Protein AF-A0A931T2W8-F1 (afdb_monomer_lite)

Structu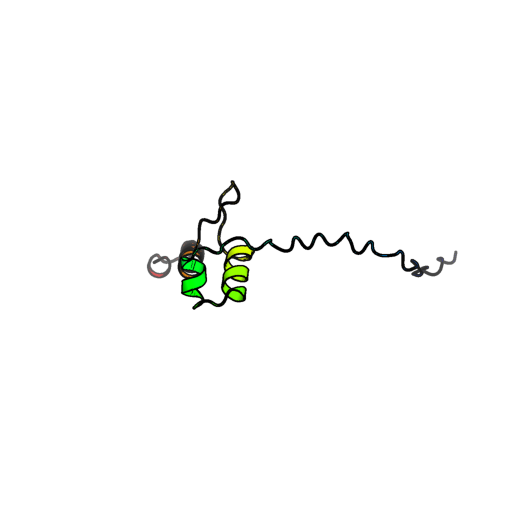re (mmCIF, N/CA/C/O backbone):
data_AF-A0A931T2W8-F1
#
_entry.id   AF-A0A931T2W8-F1
#
loop_
_atom_site.group_PDB
_atom_site.id
_atom_site.type_symbol
_atom_site.label_atom_id
_atom_site.label_alt_id
_atom_site.label_comp_id
_atom_site.label_asym_id
_atom_site.label_entity_id
_atom_site.label_seq_id
_atom_site.pdbx_PDB_ins_code
_atom_site.Cartn_x
_atom_site.Cartn_y
_atom_site.Cartn_z
_atom_site.occupancy
_atom_site.B_iso_or_equiv
_atom_site.auth_seq_id
_atom_site.auth_comp_id
_atom_site.auth_asym_id
_atom_site.auth_atom_id
_atom_site.pdbx_PDB_model_num
ATOM 1 N N . MET A 1 1 ? 31.999 -52.501 18.846 1.00 49.69 1 MET A N 1
ATOM 2 C CA . MET A 1 1 ? 31.035 -52.010 17.840 1.00 49.69 1 MET A CA 1
ATOM 3 C C . MET A 1 1 ? 31.289 -50.520 17.666 1.00 49.69 1 MET A C 1
ATOM 5 O O . MET A 1 1 ? 30.858 -49.744 18.504 1.00 49.69 1 MET A O 1
ATOM 9 N N . ALA A 1 2 ? 32.122 -50.149 16.692 1.00 55.53 2 ALA A N 1
ATOM 10 C CA . ALA A 1 2 ? 32.511 -48.762 16.430 1.00 55.53 2 ALA A CA 1
ATOM 11 C C . ALA A 1 2 ? 31.632 -48.207 15.301 1.00 55.53 2 ALA A C 1
ATOM 13 O O . ALA A 1 2 ? 31.468 -48.870 14.278 1.00 55.53 2 ALA A O 1
ATOM 14 N N . LEU A 1 3 ? 31.038 -47.032 15.511 1.00 51.75 3 LEU A N 1
ATOM 15 C CA . LEU A 1 3 ? 30.287 -46.312 14.481 1.00 51.75 3 LEU A CA 1
ATOM 16 C C . LEU A 1 3 ? 31.251 -45.886 13.358 1.00 51.75 3 LEU A C 1
ATOM 18 O O . LEU A 1 3 ? 32.369 -45.466 13.672 1.00 51.75 3 LEU A O 1
ATOM 22 N N . PRO A 1 4 ? 30.866 -45.978 12.072 1.00 58.22 4 PRO A N 1
ATOM 23 C CA . PRO A 1 4 ? 31.708 -45.476 10.994 1.00 58.22 4 PRO A CA 1
ATOM 24 C C . PRO A 1 4 ? 31.824 -43.942 11.086 1.00 58.22 4 PRO A C 1
ATOM 26 O O . PRO A 1 4 ? 30.839 -43.283 11.434 1.00 58.22 4 PRO A O 1
ATOM 29 N N . PRO A 1 5 ? 32.996 -43.352 10.785 1.00 56.94 5 PRO A N 1
ATOM 30 C CA . PRO A 1 5 ? 33.129 -41.903 10.710 1.00 56.94 5 PRO A CA 1
ATOM 31 C C . PRO A 1 5 ? 32.208 -41.373 9.607 1.00 56.94 5 PRO A C 1
ATOM 33 O O . PRO A 1 5 ? 32.142 -41.945 8.520 1.00 56.94 5 PRO A O 1
ATOM 36 N N . GLY A 1 6 ? 31.471 -40.303 9.909 1.00 55.88 6 GLY A N 1
ATOM 37 C CA . GLY A 1 6 ? 30.592 -39.649 8.947 1.00 55.88 6 GLY A CA 1
ATOM 38 C C . GLY A 1 6 ? 31.392 -39.176 7.741 1.00 55.88 6 GLY A C 1
ATOM 39 O O . GLY A 1 6 ? 32.182 -38.240 7.845 1.00 55.88 6 GLY A O 1
ATOM 40 N N . ASP A 1 7 ? 31.186 -39.835 6.606 1.00 58.44 7 ASP A N 1
ATOM 41 C CA . ASP A 1 7 ? 31.731 -39.418 5.325 1.00 58.44 7 ASP A CA 1
ATOM 42 C C . ASP A 1 7 ? 30.912 -38.229 4.802 1.00 58.44 7 ASP A C 1
ATOM 44 O O . ASP A 1 7 ? 29.925 -38.375 4.081 1.00 58.44 7 ASP A O 1
ATOM 48 N N . PHE A 1 8 ? 31.290 -37.025 5.237 1.00 61.19 8 PHE A N 1
ATOM 49 C CA . PHE A 1 8 ? 30.769 -35.765 4.703 1.00 61.19 8 PHE A CA 1
ATOM 50 C C . PHE A 1 8 ? 31.377 -35.415 3.332 1.00 61.19 8 PHE A C 1
ATOM 52 O O . PHE A 1 8 ? 31.096 -34.339 2.804 1.00 61.19 8 PHE A O 1
ATOM 59 N N . ALA A 1 9 ? 32.162 -36.303 2.707 1.00 56.66 9 ALA A N 1
ATOM 60 C CA . ALA A 1 9 ? 32.657 -36.117 1.348 1.00 56.66 9 ALA A CA 1
ATOM 61 C C . ALA A 1 9 ? 31.584 -36.477 0.306 1.00 56.66 9 ALA A C 1
ATOM 63 O O . ALA A 1 9 ? 31.798 -37.295 -0.592 1.00 56.66 9 ALA A O 1
ATOM 64 N N . ARG A 1 10 ? 30.427 -35.800 0.353 1.00 59.53 10 ARG A N 1
ATOM 65 C CA . ARG A 1 10 ? 29.626 -35.647 -0.864 1.00 59.53 10 ARG A CA 1
ATOM 66 C C . ARG A 1 10 ? 30.393 -34.671 -1.755 1.00 59.53 10 ARG A C 1
ATOM 68 O O . ARG A 1 10 ? 30.311 -33.457 -1.588 1.00 59.53 10 ARG A O 1
ATOM 75 N N . ARG A 1 11 ? 31.235 -35.254 -2.617 1.00 55.00 11 ARG A N 1
ATOM 76 C CA . ARG A 1 11 ? 31.906 -34.609 -3.751 1.00 55.00 11 ARG A CA 1
ATOM 77 C C . ARG A 1 11 ? 30.963 -33.585 -4.375 1.00 55.00 11 ARG A C 1
ATOM 79 O O . ARG A 1 11 ? 29.778 -33.872 -4.518 1.00 55.00 11 ARG A O 1
ATOM 86 N N . GLY A 1 12 ? 31.502 -32.419 -4.725 1.00 52.31 12 GLY A N 1
ATOM 87 C CA . GLY A 1 12 ? 30.799 -31.422 -5.519 1.00 52.31 12 GLY A CA 1
ATOM 88 C C . GLY A 1 12 ? 30.377 -32.022 -6.855 1.00 52.31 12 GLY A C 1
ATOM 89 O O . GLY A 1 12 ? 31.122 -31.957 -7.827 1.00 52.31 12 GLY A O 1
ATOM 90 N N . GLU A 1 13 ? 29.194 -32.626 -6.871 1.00 49.50 13 GLU A N 1
ATOM 91 C CA . GLU A 1 13 ? 28.389 -32.764 -8.073 1.00 49.50 13 GLU A CA 1
ATOM 92 C C . GLU A 1 13 ? 28.224 -31.351 -8.642 1.00 49.50 13 GLU A C 1
ATOM 94 O O . GLU A 1 13 ? 28.010 -30.413 -7.856 1.00 49.50 13 GLU A O 1
ATOM 99 N N . PRO A 1 14 ? 28.362 -31.154 -9.964 1.00 48.62 14 PRO A N 1
ATOM 100 C CA . PRO A 1 14 ? 27.965 -29.895 -10.559 1.00 48.62 14 PRO A CA 1
ATOM 101 C C . PRO A 1 14 ? 26.516 -29.676 -10.140 1.00 48.62 14 PRO A C 1
ATOM 103 O O . PRO A 1 14 ? 25.630 -30.457 -10.474 1.00 48.62 14 PRO A O 1
ATOM 106 N N . VAL A 1 15 ? 26.284 -28.647 -9.327 1.00 55.25 15 VAL A N 1
ATOM 107 C CA . VAL A 1 15 ? 24.934 -28.129 -9.198 1.00 55.25 15 VAL A CA 1
ATOM 108 C C . VAL A 1 15 ? 24.594 -27.706 -10.616 1.00 55.25 15 VAL A C 1
ATOM 110 O O . VAL A 1 15 ? 25.282 -26.847 -11.172 1.00 55.25 15 VAL A O 1
ATOM 113 N N . ASP A 1 16 ? 23.650 -28.394 -11.252 1.00 48.97 16 ASP A N 1
ATOM 114 C CA . ASP A 1 16 ? 23.145 -27.957 -12.541 1.00 48.97 16 ASP A CA 1
ATOM 115 C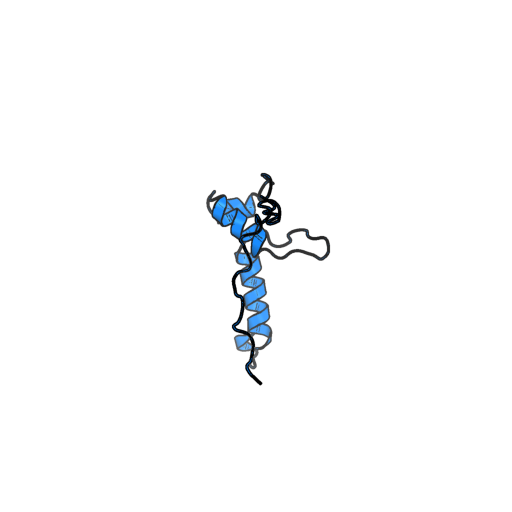 C . ASP A 1 16 ? 22.706 -26.508 -12.333 1.00 48.97 16 ASP A C 1
ATOM 117 O O . ASP A 1 16 ? 21.743 -26.224 -11.614 1.00 48.97 16 ASP A O 1
ATOM 121 N N . ALA A 1 17 ? 23.486 -25.573 -12.882 1.00 52.72 17 ALA A N 1
ATOM 122 C CA . ALA A 1 17 ? 23.277 -24.139 -12.707 1.00 52.72 17 ALA A CA 1
ATOM 123 C C . ALA A 1 17 ? 21.901 -23.698 -13.247 1.00 52.72 17 ALA A C 1
ATOM 125 O O . ALA A 1 17 ? 21.435 -22.604 -12.938 1.00 52.72 17 ALA A O 1
ATOM 126 N N . ASP A 1 18 ? 21.231 -24.589 -13.980 1.00 49.47 18 ASP A N 1
ATOM 127 C CA . ASP A 1 18 ? 19.893 -24.441 -14.539 1.00 49.47 18 ASP A CA 1
ATOM 128 C C . ASP A 1 18 ? 18.751 -24.786 -13.560 1.00 49.47 18 ASP A C 1
ATOM 130 O O . ASP A 1 18 ? 17.586 -24.521 -13.858 1.00 49.47 18 ASP A O 1
ATOM 134 N N . ALA A 1 19 ? 19.030 -25.331 -12.368 1.00 50.28 19 ALA A N 1
ATOM 135 C CA . ALA A 1 19 ? 17.988 -25.689 -11.393 1.00 50.28 19 ALA A CA 1
ATOM 136 C C . ALA A 1 19 ? 17.540 -24.525 -10.488 1.00 50.28 19 ALA A C 1
ATOM 138 O O . ALA A 1 19 ? 16.693 -24.701 -9.610 1.00 50.28 19 ALA A O 1
ATOM 139 N N . ILE A 1 20 ? 18.059 -23.317 -10.712 1.00 50.31 20 ILE A N 1
ATOM 140 C CA . ILE A 1 20 ? 17.419 -22.095 -10.235 1.00 50.31 20 ILE A CA 1
ATOM 141 C C . ILE A 1 20 ? 16.655 -21.558 -11.436 1.00 50.31 20 ILE A C 1
ATOM 143 O O . ILE A 1 20 ? 17.191 -20.780 -12.222 1.00 50.31 20 ILE A O 1
ATOM 147 N N . SER A 1 21 ? 15.390 -21.960 -11.590 1.00 42.66 21 SER A N 1
ATOM 148 C CA . SER A 1 21 ? 14.449 -21.216 -12.433 1.00 42.66 21 SER A CA 1
ATOM 149 C C . SER A 1 21 ? 14.228 -19.842 -11.798 1.00 42.66 21 SER A C 1
ATOM 151 O O . SER A 1 21 ? 13.181 -19.544 -11.225 1.00 42.66 21 SER A O 1
ATOM 153 N N . THR A 1 22 ? 15.248 -18.990 -11.886 1.00 40.72 22 THR A N 1
ATOM 154 C CA . THR A 1 22 ? 15.116 -17.549 -11.811 1.00 40.72 22 THR A CA 1
ATOM 155 C C . THR A 1 22 ? 14.308 -17.217 -13.044 1.00 40.72 22 THR A C 1
ATOM 157 O O . THR A 1 22 ? 14.847 -16.986 -14.122 1.00 40.72 22 THR A O 1
ATOM 160 N N . THR A 1 23 ? 12.986 -17.309 -12.913 1.00 45.75 23 THR A N 1
ATOM 161 C CA . THR A 1 23 ? 12.076 -16.724 -13.883 1.00 45.75 23 THR A CA 1
ATOM 162 C C . THR A 1 23 ? 12.337 -15.234 -13.772 1.00 45.75 23 THR A C 1
ATOM 164 O O . THR A 1 23 ? 11.721 -14.552 -12.960 1.00 45.75 23 THR A O 1
ATOM 167 N N . THR A 1 24 ? 13.356 -14.758 -14.489 1.00 39.50 24 THR A N 1
ATOM 168 C CA . THR A 1 24 ? 13.571 -13.350 -14.771 1.00 39.50 24 THR A CA 1
ATOM 169 C C . THR A 1 24 ? 12.242 -12.885 -15.324 1.00 39.50 24 THR A C 1
ATOM 171 O O . THR A 1 24 ? 11.848 -13.379 -16.386 1.00 39.50 24 THR A O 1
ATOM 174 N N . PRO A 1 25 ? 11.491 -12.031 -14.612 1.00 53.25 25 PRO A N 1
ATOM 175 C CA . PRO A 1 25 ? 10.279 -11.522 -15.191 1.00 53.25 25 PRO A CA 1
ATOM 176 C C . PRO A 1 25 ? 10.691 -10.711 -16.414 1.00 53.25 25 PRO A C 1
ATOM 178 O O . PRO A 1 25 ? 11.315 -9.656 -16.310 1.00 53.25 25 PRO A O 1
ATOM 181 N N . THR A 1 26 ? 10.390 -11.266 -17.582 1.00 43.94 26 THR A N 1
ATOM 182 C CA . THR A 1 26 ? 10.452 -10.594 -18.873 1.00 43.94 26 THR A CA 1
ATOM 183 C C . THR A 1 26 ? 9.782 -9.234 -18.724 1.00 43.94 26 THR A C 1
ATOM 185 O O . THR A 1 26 ? 8.759 -9.154 -18.039 1.00 43.94 26 THR A O 1
ATOM 188 N N . ALA A 1 27 ? 10.367 -8.186 -19.316 1.00 51.72 27 ALA A N 1
ATOM 189 C CA . ALA A 1 27 ? 9.850 -6.817 -19.318 1.00 51.72 27 ALA A CA 1
ATOM 190 C C . ALA A 1 27 ? 8.345 -6.819 -19.634 1.00 51.72 27 ALA A C 1
ATOM 192 O O . ALA A 1 27 ? 7.926 -6.917 -20.780 1.00 51.72 27 ALA A O 1
ATOM 193 N N . THR A 1 28 ? 7.544 -6.830 -18.577 1.00 56.16 28 THR A N 1
ATOM 194 C CA . THR A 1 28 ? 6.088 -6.854 -18.611 1.00 56.16 28 THR A CA 1
ATOM 195 C C . THR A 1 28 ? 5.706 -5.506 -18.055 1.00 56.16 28 THR A C 1
ATOM 197 O O . THR A 1 28 ? 6.135 -5.192 -16.938 1.00 56.16 28 THR A O 1
ATOM 200 N N . ASP A 1 29 ? 4.983 -4.723 -18.851 1.00 80.75 29 ASP A N 1
ATOM 201 C CA . ASP A 1 29 ? 4.596 -3.359 -18.512 1.00 80.75 29 ASP A CA 1
ATOM 202 C C . ASP A 1 29 ? 3.990 -3.308 -17.109 1.00 80.75 29 ASP A C 1
ATOM 204 O O . ASP A 1 29 ? 3.014 -3.994 -16.791 1.00 80.75 29 ASP A O 1
ATOM 208 N N . LEU A 1 30 ? 4.609 -2.501 -16.249 1.00 90.94 30 LEU A N 1
ATOM 209 C CA . LEU A 1 30 ? 4.038 -2.161 -14.957 1.00 90.94 30 LEU A CA 1
ATOM 210 C C . LEU A 1 30 ? 2.826 -1.252 -15.188 1.00 90.94 30 LEU A C 1
ATOM 212 O O . LEU A 1 30 ? 2.878 -0.380 -16.059 1.00 90.94 30 LEU A O 1
ATOM 216 N N . PRO A 1 31 ? 1.749 -1.379 -14.393 1.00 94.12 31 PRO A N 1
ATOM 217 C CA . PRO A 1 31 ? 0.659 -0.418 -14.459 1.00 94.12 31 PRO A CA 1
ATOM 218 C C . PRO A 1 31 ? 1.188 1.002 -14.228 1.00 94.12 31 PRO A C 1
ATOM 220 O O . PRO A 1 31 ? 1.969 1.237 -13.302 1.00 94.12 31 PRO A O 1
ATOM 223 N N . HIS A 1 32 ? 0.723 1.966 -15.027 1.00 95.50 32 HIS A N 1
ATOM 224 C CA . HIS A 1 32 ? 1.141 3.368 -14.898 1.00 95.50 32 HIS A CA 1
ATOM 225 C C . HIS A 1 32 ? 0.885 3.931 -13.495 1.00 95.50 32 HIS A C 1
ATOM 227 O O . HIS A 1 32 ? 1.666 4.741 -13.007 1.00 95.50 32 HIS A O 1
ATOM 233 N N . GLU A 1 33 ? -0.176 3.481 -12.822 1.00 96.25 33 G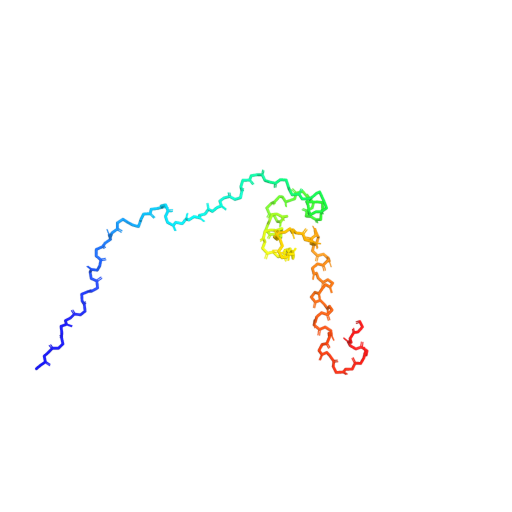LU A N 1
ATOM 234 C CA . GLU A 1 33 ? -0.476 3.862 -11.438 1.00 96.25 33 GLU A CA 1
ATOM 235 C C . GLU A 1 33 ? 0.590 3.360 -10.458 1.00 96.25 33 GLU A C 1
ATOM 237 O O . GLU A 1 33 ? 1.018 4.100 -9.572 1.00 96.25 33 GLU A O 1
ATOM 242 N N . THR A 1 34 ? 1.057 2.120 -10.642 1.00 96.75 34 THR A N 1
ATOM 243 C CA . THR A 1 34 ? 2.128 1.537 -9.832 1.00 96.75 34 THR A CA 1
ATOM 244 C C . THR A 1 34 ? 3.421 2.312 -10.037 1.00 96.75 34 THR A C 1
ATOM 246 O O . THR A 1 34 ? 4.033 2.758 -9.069 1.00 96.75 34 THR A O 1
ATOM 249 N N . LEU A 1 35 ? 3.814 2.524 -11.294 1.00 96.62 35 LEU A N 1
ATOM 250 C CA . LEU A 1 35 ? 5.034 3.253 -11.625 1.00 96.62 35 LEU A CA 1
ATOM 251 C C . LEU A 1 35 ? 4.972 4.716 -11.158 1.00 96.62 35 LEU A C 1
ATOM 253 O O . LEU A 1 35 ? 5.939 5.244 -10.606 1.00 96.62 35 LEU A O 1
ATOM 257 N N . GLY A 1 36 ? 3.811 5.352 -11.322 1.00 97.50 36 GLY A N 1
ATOM 258 C CA . GLY A 1 36 ? 3.545 6.717 -10.882 1.00 97.50 36 GLY A CA 1
ATOM 259 C C . GLY A 1 36 ? 3.664 6.883 -9.368 1.00 97.50 36 GLY A C 1
ATOM 260 O O . GLY A 1 36 ? 4.260 7.859 -8.916 1.00 97.50 36 GLY A O 1
ATOM 261 N N . PHE A 1 37 ? 3.183 5.913 -8.579 1.00 97.81 37 PHE A N 1
ATOM 262 C CA . PHE A 1 37 ? 3.326 5.941 -7.120 1.00 97.81 37 PHE A CA 1
ATOM 263 C C . PHE A 1 37 ? 4.795 5.945 -6.678 1.00 97.81 37 PHE A C 1
ATOM 265 O O . PHE A 1 37 ? 5.156 6.627 -5.722 1.00 97.81 37 PHE A O 1
ATOM 272 N N . PHE A 1 38 ? 5.651 5.211 -7.389 1.00 97.50 38 PHE A N 1
ATOM 273 C CA . PHE A 1 38 ? 7.087 5.158 -7.116 1.00 97.50 38 PHE A CA 1
ATOM 274 C C . PHE A 1 38 ? 7.896 6.202 -7.898 1.00 97.50 38 PHE A C 1
ATOM 276 O O . PHE A 1 38 ? 9.117 6.098 -7.965 1.00 97.50 38 PHE A O 1
ATOM 283 N N . HIS A 1 39 ? 7.245 7.223 -8.463 1.00 97.12 39 HIS A N 1
ATOM 284 C CA . HIS A 1 39 ? 7.896 8.326 -9.178 1.00 97.12 39 HIS A CA 1
ATOM 285 C C . HIS A 1 39 ? 8.802 7.875 -10.339 1.00 97.12 39 HIS A C 1
ATOM 287 O O . HIS A 1 39 ? 9.836 8.491 -10.592 1.00 97.12 39 HIS A O 1
ATOM 293 N N . GLY A 1 40 ? 8.430 6.801 -11.040 1.00 94.19 40 GLY A N 1
ATOM 294 C CA . GLY A 1 40 ? 9.239 6.252 -12.132 1.00 94.19 40 GLY A CA 1
ATOM 295 C C . GLY A 1 40 ? 10.369 5.316 -11.690 1.00 94.19 40 GLY A C 1
ATOM 296 O O . GLY A 1 40 ? 11.190 4.932 -12.515 1.00 94.19 40 GLY A O 1
ATOM 297 N N . ASP A 1 41 ? 10.446 4.943 -10.408 1.00 97.12 41 ASP A N 1
ATOM 298 C CA . ASP A 1 41 ? 11.390 3.927 -9.929 1.00 97.12 41 ASP A CA 1
ATOM 299 C C . ASP A 1 41 ? 10.881 2.518 -10.277 1.00 97.12 41 ASP A C 1
ATOM 301 O O . ASP A 1 41 ? 10.112 1.900 -9.529 1.00 97.12 41 ASP A O 1
ATOM 305 N N . ASP A 1 42 ? 11.328 2.020 -11.432 1.00 95.25 42 ASP A N 1
ATOM 306 C CA . ASP A 1 42 ? 10.964 0.708 -11.974 1.00 95.25 42 ASP A CA 1
ATOM 307 C C . ASP A 1 42 ? 11.250 -0.436 -10.998 1.00 95.25 42 ASP A C 1
ATOM 309 O O . ASP A 1 42 ? 10.437 -1.352 -10.867 1.00 95.25 42 ASP A O 1
ATOM 313 N N . LEU A 1 43 ? 12.381 -0.402 -10.283 1.00 95.69 43 LEU A N 1
ATOM 314 C CA . LEU A 1 43 ? 12.759 -1.489 -9.381 1.00 95.69 43 LEU A CA 1
ATOM 315 C C . LEU A 1 43 ? 11.795 -1.567 -8.195 1.00 95.69 43 LEU A C 1
ATOM 317 O O . LEU A 1 43 ? 11.320 -2.652 -7.854 1.00 95.69 43 LEU A O 1
ATOM 321 N N . ARG A 1 44 ? 11.475 -0.431 -7.570 1.00 97.00 44 ARG A N 1
ATOM 322 C CA . ARG A 1 44 ? 10.524 -0.398 -6.448 1.00 97.00 44 ARG A CA 1
ATOM 323 C C . ARG A 1 44 ? 9.112 -0.758 -6.889 1.00 97.00 44 ARG A C 1
ATOM 325 O O . ARG A 1 44 ? 8.461 -1.565 -6.221 1.00 97.00 44 ARG A O 1
ATOM 332 N N . ALA A 1 45 ? 8.674 -0.216 -8.023 1.00 97.00 45 ALA A N 1
ATOM 333 C CA . ALA A 1 45 ? 7.383 -0.535 -8.616 1.00 97.00 45 ALA A CA 1
ATOM 334 C C . ALA A 1 45 ? 7.266 -2.034 -8.925 1.00 97.00 45 ALA A C 1
ATOM 336 O O . ALA A 1 45 ? 6.266 -2.662 -8.570 1.00 97.00 45 ALA A O 1
ATOM 337 N N . ARG A 1 46 ? 8.324 -2.634 -9.480 1.00 95.31 46 ARG A N 1
ATOM 338 C CA . ARG A 1 46 ? 8.396 -4.069 -9.759 1.00 95.31 46 ARG A CA 1
ATOM 339 C C . ARG A 1 46 ? 8.346 -4.917 -8.499 1.00 95.31 46 ARG A C 1
ATOM 341 O O . ARG A 1 46 ? 7.566 -5.862 -8.440 1.00 95.31 46 ARG A O 1
ATOM 348 N N . VAL A 1 47 ? 9.140 -4.581 -7.483 1.00 96.75 47 VAL A N 1
ATOM 349 C CA . VAL A 1 47 ? 9.150 -5.318 -6.211 1.00 96.75 47 VAL A CA 1
ATOM 350 C C . VAL A 1 47 ? 7.766 -5.301 -5.566 1.00 96.75 47 VAL A C 1
ATOM 352 O O . VAL A 1 47 ? 7.294 -6.346 -5.119 1.00 96.75 47 VAL A O 1
ATOM 355 N N . PHE A 1 48 ? 7.088 -4.152 -5.556 1.00 97.38 48 PHE A N 1
ATOM 356 C CA . PHE A 1 48 ? 5.711 -4.068 -5.078 1.00 97.38 48 PHE A CA 1
ATOM 357 C C . PHE A 1 48 ? 4.763 -4.962 -5.890 1.00 97.38 48 PHE A C 1
ATOM 359 O O . PHE A 1 48 ? 4.092 -5.823 -5.313 1.00 97.38 48 PHE A O 1
ATOM 366 N N . TYR A 1 49 ? 4.753 -4.795 -7.214 1.00 96.25 49 TYR A N 1
ATOM 367 C CA . TYR A 1 49 ? 3.856 -5.505 -8.127 1.00 96.25 49 TYR A CA 1
ATOM 368 C C . TYR A 1 49 ? 4.031 -7.033 -8.074 1.00 96.25 49 TYR A C 1
ATOM 370 O O . TYR A 1 49 ? 3.058 -7.788 -8.093 1.00 96.25 49 TYR A O 1
ATOM 378 N N . ASP A 1 50 ? 5.271 -7.509 -7.971 1.00 94.69 50 ASP A N 1
ATOM 379 C CA . ASP A 1 50 ? 5.568 -8.941 -7.977 1.00 94.69 50 ASP A CA 1
ATOM 380 C C . ASP A 1 50 ? 5.373 -9.610 -6.615 1.00 94.69 50 ASP A C 1
ATOM 382 O O . ASP A 1 50 ? 5.038 -10.794 -6.572 1.00 94.69 50 ASP A O 1
ATOM 386 N N . LYS A 1 51 ? 5.644 -8.905 -5.508 1.00 95.81 51 LYS A N 1
ATOM 387 C CA . LYS A 1 51 ? 5.757 -9.533 -4.179 1.00 95.81 51 LYS A CA 1
ATOM 388 C C . LYS A 1 51 ? 4.633 -9.188 -3.213 1.00 95.81 51 LYS A C 1
ATOM 390 O O . LYS A 1 51 ? 4.383 -9.979 -2.308 1.00 95.81 51 LYS A O 1
ATOM 395 N N . TYR A 1 52 ? 3.981 -8.041 -3.374 1.00 97.06 52 TYR A N 1
ATOM 396 C CA . TYR A 1 52 ? 3.077 -7.506 -2.351 1.00 97.06 52 TYR A CA 1
ATOM 397 C C . TYR A 1 52 ? 1.667 -7.211 -2.859 1.00 97.06 52 TYR A C 1
ATOM 399 O O . TYR A 1 52 ? 0.716 -7.324 -2.085 1.00 97.06 52 TYR A O 1
ATOM 407 N N . ALA A 1 53 ? 1.524 -6.857 -4.136 1.00 97.31 53 ALA A N 1
ATOM 408 C CA . ALA A 1 53 ? 0.229 -6.599 -4.744 1.00 97.31 53 ALA A CA 1
ATOM 409 C C . ALA A 1 53 ? -0.665 -7.851 -4.713 1.00 97.31 53 ALA A C 1
ATOM 411 O O . ALA A 1 53 ? -0.256 -8.935 -5.145 1.00 97.31 53 ALA A O 1
ATOM 412 N N . LEU A 1 54 ? -1.893 -7.707 -4.203 1.00 97.38 54 LEU A N 1
ATOM 413 C CA . LEU A 1 54 ? -2.849 -8.809 -4.149 1.00 97.38 54 LEU A CA 1
ATOM 414 C C . LEU A 1 54 ? -3.187 -9.307 -5.559 1.00 97.38 54 LEU A C 1
ATOM 416 O O . LEU A 1 54 ? -3.387 -8.517 -6.485 1.00 97.38 54 LEU A O 1
ATOM 420 N N . ARG A 1 55 ? -3.301 -10.630 -5.694 1.00 96.06 55 ARG A N 1
ATOM 421 C CA . ARG A 1 55 ? -3.760 -11.303 -6.908 1.00 96.06 55 ARG A CA 1
ATOM 422 C C . ARG A 1 55 ? -5.067 -12.031 -6.646 1.00 96.06 55 ARG A C 1
ATOM 424 O O . ARG A 1 55 ? -5.283 -12.546 -5.550 1.00 96.06 55 ARG A O 1
ATOM 431 N N . ASN A 1 56 ? -5.929 -12.066 -7.652 1.00 96.12 56 ASN A N 1
ATOM 432 C CA . ASN A 1 56 ? -7.118 -12.904 -7.621 1.00 96.12 56 ASN A CA 1
ATOM 433 C C . ASN A 1 56 ? -6.756 -14.382 -7.877 1.00 96.12 56 ASN A C 1
ATOM 435 O O . ASN A 1 56 ? -5.594 -14.735 -8.090 1.00 96.12 56 ASN A O 1
ATOM 439 N N . VAL A 1 57 ? -7.770 -15.247 -7.869 1.00 96.75 57 VAL A N 1
ATOM 440 C CA . VAL A 1 57 ? -7.616 -16.694 -8.098 1.00 96.75 57 VAL A CA 1
ATOM 441 C C . VAL A 1 57 ? -7.048 -17.043 -9.478 1.00 96.75 57 VAL A C 1
ATOM 443 O O . VAL A 1 57 ? -6.384 -18.065 -9.614 1.00 96.75 57 VAL A O 1
ATOM 446 N N . ASP A 1 58 ? -7.248 -16.175 -10.470 1.00 96.38 58 ASP A N 1
ATOM 447 C CA . ASP A 1 58 ? -6.725 -16.328 -11.833 1.00 96.38 58 ASP A CA 1
ATOM 448 C C . ASP A 1 58 ? -5.288 -15.791 -11.979 1.00 96.38 58 ASP A C 1
ATOM 450 O O . ASP A 1 58 ? -4.694 -15.858 -13.052 1.00 96.38 58 ASP A O 1
ATOM 454 N N . GLY A 1 59 ? -4.711 -15.238 -10.907 1.00 90.88 59 GLY A N 1
ATOM 455 C CA . GLY A 1 59 ? -3.357 -14.684 -10.892 1.00 90.88 59 GLY A CA 1
ATOM 456 C C . GLY A 1 59 ? -3.245 -13.230 -11.364 1.00 90.88 59 GLY A C 1
ATOM 457 O O . GLY A 1 59 ? -2.126 -12.708 -11.426 1.00 90.88 59 GLY A O 1
ATOM 458 N N . HIS A 1 60 ? -4.363 -12.557 -11.648 1.00 92.38 60 HIS A N 1
ATOM 459 C CA . HIS A 1 60 ? -4.395 -11.144 -12.024 1.00 92.38 60 HIS A CA 1
ATOM 460 C C . HIS A 1 60 ? -4.219 -10.239 -10.806 1.00 92.38 60 HIS A C 1
ATOM 462 O O . HIS A 1 60 ? -4.877 -10.428 -9.781 1.00 92.38 60 HIS A O 1
ATOM 468 N N . VAL A 1 61 ? -3.352 -9.231 -10.931 1.00 94.12 61 VAL A N 1
ATOM 469 C CA . 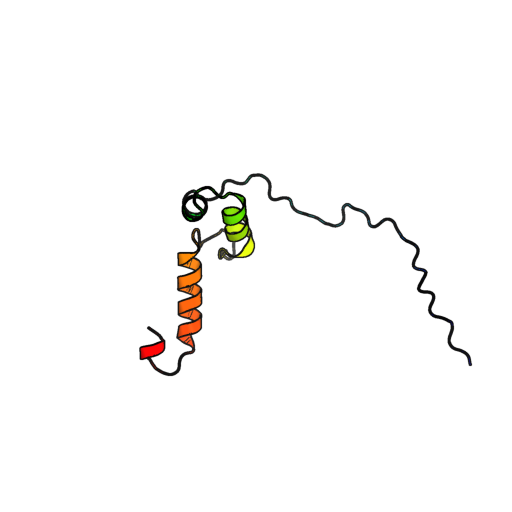VAL A 1 61 ? -3.144 -8.217 -9.890 1.00 94.12 61 VAL A CA 1
ATOM 470 C C . VAL A 1 61 ? -4.386 -7.335 -9.766 1.00 94.12 61 VAL A C 1
ATOM 472 O O . VAL A 1 61 ? -4.852 -6.774 -10.754 1.00 94.12 61 VAL A O 1
ATOM 475 N N . VAL A 1 62 ? -4.903 -7.209 -8.543 1.00 96.00 62 VAL A N 1
ATOM 476 C CA . VAL A 1 62 ? -6.081 -6.386 -8.212 1.00 96.00 62 VAL A CA 1
ATOM 477 C C . VAL A 1 62 ? -5.733 -5.142 -7.389 1.00 96.00 62 VAL A C 1
ATOM 479 O O . VAL A 1 62 ? -6.570 -4.260 -7.231 1.00 96.00 62 VAL A O 1
ATOM 482 N N . GLU A 1 63 ? -4.500 -5.051 -6.886 1.00 96.56 63 GLU A N 1
ATOM 483 C CA . GLU A 1 63 ? -3.971 -3.881 -6.178 1.00 96.56 63 GLU A CA 1
ATOM 484 C C . GLU A 1 63 ? -2.828 -3.266 -6.988 1.00 96.56 63 GLU A C 1
ATOM 486 O O . GLU A 1 63 ? -1.733 -3.816 -7.067 1.00 96.56 63 GLU A O 1
ATOM 491 N N . THR A 1 64 ? -3.075 -2.113 -7.599 1.00 96.06 64 THR A N 1
ATOM 492 C CA . THR A 1 64 ? -2.105 -1.391 -8.429 1.00 96.06 64 THR A CA 1
ATOM 493 C C . THR A 1 64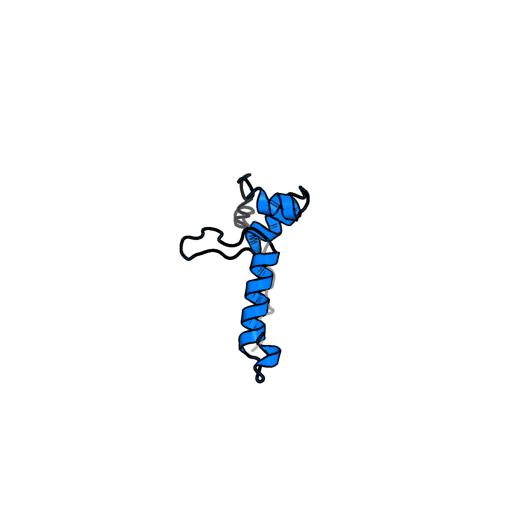 ? -1.243 -0.428 -7.618 1.00 96.06 64 THR A C 1
ATOM 495 O O . THR A 1 64 ? -0.191 -0.010 -8.097 1.00 96.06 64 THR A O 1
ATOM 498 N N . THR A 1 65 ? -1.626 -0.078 -6.387 1.00 97.62 65 THR A N 1
ATOM 499 C CA . THR A 1 65 ? -0.889 0.907 -5.579 1.00 97.62 65 THR A CA 1
ATOM 500 C C . THR A 1 65 ? -0.715 0.474 -4.116 1.00 97.62 65 THR A C 1
ATOM 502 O O . THR A 1 65 ? -1.612 -0.155 -3.544 1.00 97.62 65 THR A O 1
ATOM 505 N N . PRO A 1 66 ? 0.400 0.843 -3.452 1.00 98.12 66 PRO A N 1
ATOM 506 C CA . PRO A 1 66 ? 0.603 0.545 -2.031 1.00 98.12 66 PRO A CA 1
ATOM 507 C C . PRO A 1 66 ? -0.519 1.023 -1.089 1.00 98.12 66 PRO A C 1
ATOM 509 O O . PRO A 1 66 ? -0.864 0.268 -0.181 1.00 98.12 66 PRO A O 1
ATOM 512 N N . PRO A 1 67 ? -1.173 2.187 -1.290 1.00 98.38 67 PRO A N 1
ATOM 513 C CA . PRO A 1 67 ? -2.308 2.601 -0.462 1.00 98.38 67 PRO A CA 1
ATOM 514 C C . PRO A 1 67 ? -3.501 1.635 -0.468 1.00 98.38 67 PRO A C 1
ATOM 516 O O . PRO A 1 67 ? -4.175 1.503 0.558 1.00 98.38 67 PRO A O 1
ATOM 519 N N . GLN A 1 68 ? -3.766 0.931 -1.576 1.00 98.00 68 GLN A N 1
ATOM 520 C CA . GLN A 1 68 ? -4.821 -0.091 -1.626 1.00 98.00 68 GLN A CA 1
ATOM 521 C C . GLN A 1 68 ? -4.470 -1.271 -0.709 1.00 98.00 68 GLN A C 1
ATOM 523 O O . GLN A 1 68 ? -5.274 -1.648 0.148 1.00 98.00 68 GLN A O 1
ATOM 528 N N . MET A 1 69 ? -3.232 -1.770 -0.812 1.00 97.94 69 MET A N 1
ATOM 529 C CA . MET A 1 69 ? -2.692 -2.807 0.073 1.00 97.94 69 MET A CA 1
ATOM 530 C C . MET A 1 69 ? -2.745 -2.372 1.545 1.00 97.94 69 MET A C 1
ATOM 532 O O . MET A 1 69 ? -3.186 -3.139 2.400 1.00 97.94 69 MET A O 1
ATOM 536 N N . TRP A 1 70 ? -2.319 -1.145 1.864 1.00 97.69 70 TRP A N 1
ATOM 537 C CA . TRP A 1 70 ? -2.340 -0.628 3.236 1.00 97.69 70 TRP A CA 1
ATOM 538 C C . TRP A 1 70 ? -3.753 -0.555 3.795 1.00 97.69 70 TRP A C 1
ATOM 540 O O . TRP A 1 70 ? -3.976 -0.968 4.928 1.00 97.69 70 TRP A O 1
ATOM 550 N N . THR A 1 71 ? -4.711 -0.087 2.995 1.00 97.31 71 THR A N 1
ATOM 551 C CA . THR A 1 71 ? -6.120 -0.023 3.397 1.00 97.31 71 THR A CA 1
ATOM 552 C C . THR A 1 71 ? -6.657 -1.408 3.737 1.00 97.31 71 THR A C 1
ATOM 554 O O . THR A 1 71 ? -7.318 -1.573 4.761 1.00 97.31 71 THR A O 1
ATOM 557 N N . ARG A 1 72 ? -6.351 -2.422 2.916 1.00 97.38 72 ARG A N 1
ATOM 558 C CA . ARG A 1 72 ? -6.723 -3.811 3.206 1.00 97.38 72 ARG A CA 1
ATOM 559 C C . ARG A 1 72 ? -6.102 -4.285 4.517 1.00 97.38 72 ARG A C 1
ATOM 561 O O . ARG A 1 72 ? -6.824 -4.745 5.388 1.00 97.38 72 ARG A O 1
ATOM 568 N N . ILE A 1 73 ? -4.788 -4.139 4.681 1.00 97.06 73 ILE A N 1
ATOM 569 C CA . ILE A 1 73 ? -4.090 -4.589 5.895 1.00 97.06 73 ILE A CA 1
ATOM 570 C C . ILE A 1 73 ? -4.644 -3.889 7.138 1.00 97.06 73 ILE A C 1
ATOM 572 O O . ILE A 1 73 ? -4.922 -4.551 8.132 1.00 97.06 73 ILE A O 1
ATOM 576 N N . ALA A 1 74 ? -4.850 -2.574 7.077 1.00 97.19 74 ALA A N 1
ATOM 577 C CA . ALA A 1 74 ? -5.417 -1.808 8.178 1.00 97.19 74 ALA A CA 1
ATOM 578 C C . ALA A 1 74 ? -6.816 -2.311 8.555 1.00 97.19 74 ALA A C 1
ATOM 580 O O . ALA A 1 74 ? -7.086 -2.487 9.737 1.00 97.19 74 ALA A O 1
ATOM 581 N N . ARG A 1 75 ? -7.677 -2.614 7.573 1.00 96.38 75 ARG A N 1
ATOM 582 C CA . ARG A 1 75 ? -9.007 -3.197 7.818 1.00 96.38 75 ARG A CA 1
ATOM 583 C C . ARG A 1 75 ? -8.933 -4.565 8.489 1.00 96.38 75 ARG A C 1
ATOM 585 O O . ARG A 1 75 ? -9.664 -4.799 9.445 1.00 96.38 75 ARG A O 1
ATOM 592 N N . GLU A 1 76 ? -8.048 -5.444 8.025 1.00 96.94 76 GLU A N 1
ATOM 593 C CA . GLU A 1 76 ? -7.888 -6.774 8.624 1.00 96.94 76 GLU A CA 1
ATOM 594 C C . GLU A 1 76 ? -7.358 -6.683 10.059 1.00 96.94 76 GLU A C 1
ATOM 596 O O . GLU A 1 76 ? -7.876 -7.351 10.952 1.00 96.94 76 GLU A O 1
ATOM 601 N N . LEU A 1 77 ? -6.386 -5.802 10.315 1.00 96.38 77 LEU A N 1
ATOM 602 C CA . LEU A 1 77 ? -5.878 -5.545 11.665 1.00 96.38 77 LEU A CA 1
ATOM 603 C C . LEU A 1 77 ? -6.949 -4.929 12.571 1.00 96.38 77 LEU A C 1
ATOM 605 O O . LEU A 1 77 ? -7.110 -5.350 13.711 1.00 96.38 77 LEU A O 1
ATOM 609 N N . ALA A 1 78 ? -7.715 -3.968 12.061 1.00 97.12 78 ALA A N 1
ATOM 610 C CA . ALA A 1 78 ? -8.812 -3.348 12.788 1.00 97.12 78 ALA A CA 1
ATOM 611 C C . ALA A 1 78 ? -9.933 -4.354 13.092 1.00 97.12 78 ALA A C 1
ATOM 613 O O . ALA A 1 78 ? -10.572 -4.257 14.133 1.00 97.12 78 ALA A O 1
ATOM 614 N N . SER A 1 79 ? -10.169 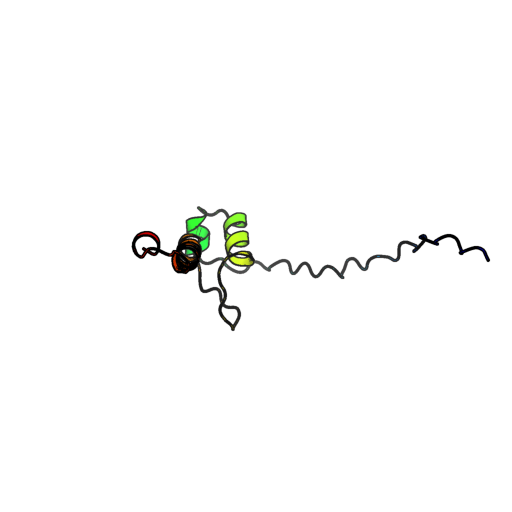-5.354 12.235 1.00 96.44 79 SER A N 1
ATOM 615 C CA . SER A 1 79 ? -11.276 -6.311 12.392 1.00 96.44 79 SER A CA 1
ATOM 616 C C . SER A 1 79 ? -11.243 -7.102 13.707 1.00 96.44 79 SER A C 1
ATOM 618 O O . SER A 1 79 ? -12.302 -7.462 14.227 1.00 96.44 79 SER A O 1
ATOM 620 N N . VAL A 1 80 ? -10.050 -7.328 14.271 1.00 96.56 80 VAL A N 1
ATOM 621 C CA . VAL A 1 80 ? -9.853 -8.094 15.513 1.00 96.56 80 VAL A CA 1
ATOM 622 C C . VAL A 1 80 ? -9.918 -7.234 16.780 1.00 96.56 80 VAL A C 1
ATOM 624 O O . VAL A 1 80 ? -9.804 -7.757 17.889 1.00 96.56 80 VAL A O 1
ATOM 627 N N . GLU A 1 81 ? -10.113 -5.921 16.651 1.00 97.88 81 GLU A N 1
ATOM 628 C CA . GLU A 1 81 ? -10.153 -5.013 17.795 1.00 97.88 81 GLU A CA 1
ATOM 629 C C . GLU A 1 81 ? -11.449 -5.143 18.612 1.00 97.88 81 GLU A C 1
ATOM 631 O O . GLU A 1 81 ? -12.573 -5.175 18.097 1.00 97.88 81 GLU A O 1
ATOM 636 N N . VAL A 1 82 ? -11.289 -5.153 19.939 1.00 96.00 82 VAL A N 1
ATOM 637 C CA . VAL A 1 82 ? -12.390 -5.377 20.893 1.00 96.00 82 VAL A CA 1
ATOM 638 C C . VAL A 1 82 ? -13.416 -4.245 20.832 1.00 96.00 82 VAL A C 1
ATOM 640 O O . VAL A 1 82 ? -14.629 -4.476 20.831 1.00 96.00 82 VAL A O 1
ATOM 643 N N . THR A 1 83 ? -12.946 -2.998 20.781 1.00 94.75 83 THR A N 1
ATOM 644 C CA . THR A 1 83 ? -13.823 -1.829 20.861 1.00 94.75 83 THR A CA 1
ATOM 645 C C . THR A 1 83 ? -14.179 -1.304 19.469 1.00 94.75 83 THR A C 1
ATOM 647 O O . THR A 1 83 ? -13.297 -1.177 18.623 1.00 94.75 83 THR A O 1
ATOM 650 N N . PRO A 1 84 ? -15.447 -0.917 19.217 1.00 91.19 84 PRO A N 1
ATOM 651 C CA . PRO A 1 84 ? -15.861 -0.373 17.920 1.00 91.19 84 PRO A CA 1
ATOM 652 C C . PRO A 1 84 ? -15.043 0.844 17.474 1.00 91.19 84 PRO A C 1
ATOM 654 O O . PRO A 1 84 ? -14.747 0.980 16.296 1.00 91.19 84 PRO A O 1
ATOM 657 N N . ALA A 1 85 ? -14.626 1.692 18.419 1.00 92.25 85 ALA A N 1
ATOM 658 C CA . ALA A 1 85 ? -13.811 2.872 18.133 1.00 92.25 85 ALA A CA 1
ATOM 659 C C . ALA A 1 85 ? -12.429 2.542 17.540 1.00 92.25 85 ALA A C 1
ATOM 661 O O . ALA A 1 85 ? -11.853 3.387 16.870 1.00 92.25 85 ALA A O 1
ATOM 662 N N . LYS A 1 86 ? -11.896 1.338 17.790 1.00 89.44 86 LYS A N 1
ATOM 663 C CA . LYS A 1 86 ? -10.610 0.873 17.246 1.00 89.44 86 LYS A CA 1
ATOM 664 C C . LYS A 1 86 ? -10.755 0.056 15.958 1.00 89.44 86 LYS A C 1
ATOM 666 O O . LYS A 1 86 ? -9.753 -0.250 15.326 1.00 89.44 86 LYS A O 1
ATOM 671 N N . ARG A 1 87 ? -11.989 -0.296 15.576 1.00 88.12 87 ARG A N 1
ATOM 672 C CA . ARG A 1 87 ? -12.297 -0.981 14.309 1.00 88.12 87 ARG A CA 1
ATOM 673 C C . ARG A 1 87 ? -12.490 -0.015 13.132 1.00 88.12 87 ARG A C 1
ATOM 675 O O . ARG A 1 87 ? -12.689 -0.479 12.012 1.00 88.12 87 ARG A O 1
ATOM 682 N N . ALA A 1 88 ? -12.538 1.286 13.420 1.00 76.50 88 ALA A N 1
ATOM 683 C CA . ALA A 1 88 ? -12.824 2.362 12.476 1.00 76.50 88 ALA A CA 1
ATOM 684 C C . ALA A 1 88 ? -11.562 2.848 11.756 1.00 76.50 88 ALA A C 1
ATOM 686 O O . ALA A 1 88 ? -10.500 2.909 12.414 1.00 76.50 88 ALA A O 1
#

Radius of gyration: 23.06 Å; chains: 1; bounding box: 49×60×40 Å

Secondary structure (DSSP, 8-state):
-PPPP-----------GGGS--------PPPHHHHHHTTT-HHHHHHHHHHTS-B-TTS-B---SHHHHHHHHHHHHHHT-SSGGG--

pLDDT: mean 81.47, std 20.75, range [39.5, 98.38]

Sequence (88 aa):
MALPPGDFARRGEPVDADAISTTTPTATDLPHETLGFFHGDDLRARVFYDKYALRNVDGHVVETTPPQMWTRIARELASVEVTPAKRA

Foldseek 3Di:
DDDDPDPPPPDPDPPPPVVPPPVVPDPDDQPPLLCVQVVNPPVNSVCCQPPPFDADPVRHGPRNYVVVSVVVVCQVVLVPDPDPVSND